Protein AF-A0A451CCH6-F1 (afdb_monomer_lite)

Secondary structure (DSSP, 8-state):
--HHHHHHHHHHHHTTSTTHHHHHHHHTT--HHHHHHHHHH----TTHHHHHHHTT--HHHHHHSS-----STT--HHHHHHHHHHHTS-HHHHHHHHHHHHHHHHHHHTTS----

Sequence (116 aa):
MCEEKLAFRLSAEIDKVPGGVTFVAKRLGKSRNTVYSWMAKGNIPAPLLSELADIGVDILYVMTGVRAVPQERDLTEREAALIGKYRGMSLPDQERFQKVVDAVAGACVEGEELSA

Structure (mmCIF, N/CA/C/O backbone):
data_AF-A0A451CCH6-F1
#
_entry.id   AF-A0A451CCH6-F1
#
loop_
_atom_site.group_PDB
_atom_site.id
_atom_site.type_symbol
_atom_site.label_atom_id
_atom_site.label_alt_id
_atom_site.label_comp_id
_atom_site.label_asym_id
_atom_site.label_entity_id
_atom_site.label_seq_id
_atom_site.pdbx_PDB_ins_code
_atom_site.Cartn_x
_atom_site.Cartn_y
_atom_site.Cartn_z
_atom_site.occupancy
_atom_site.B_iso_or_equiv
_atom_site.auth_seq_id
_atom_site.auth_comp_id
_atom_site.auth_asym_id
_atom_site.auth_atom_id
_atom_site.pdbx_PDB_model_num
ATOM 1 N N . MET A 1 1 ? -12.043 6.611 -18.680 1.00 48.69 1 MET A N 1
ATOM 2 C CA . MET A 1 1 ? -11.342 6.394 -17.393 1.00 48.69 1 MET A CA 1
ATOM 3 C C . MET A 1 1 ? -9.972 7.038 -17.514 1.00 48.69 1 MET A C 1
ATOM 5 O O . MET A 1 1 ? -9.216 6.607 -18.366 1.00 48.69 1 MET A O 1
ATOM 9 N N . CYS A 1 2 ? -9.686 8.117 -16.785 1.00 51.19 2 CYS A N 1
ATOM 10 C CA . CYS A 1 2 ? -8.453 8.888 -16.983 1.00 51.19 2 CYS A CA 1
ATOM 11 C C . CYS A 1 2 ? -7.233 8.116 -16.449 1.00 51.19 2 CYS A C 1
ATOM 13 O O . CYS A 1 2 ? -7.113 7.939 -15.236 1.00 51.19 2 CYS A O 1
ATOM 15 N N . GLU A 1 3 ? -6.340 7.678 -17.340 1.00 58.28 3 GLU A N 1
ATOM 16 C CA . GLU A 1 3 ? -5.070 6.994 -17.022 1.00 58.28 3 GLU A CA 1
ATOM 17 C C . GLU A 1 3 ? -4.194 7.813 -16.056 1.00 58.28 3 GLU A C 1
ATOM 19 O O . GLU A 1 3 ? -3.550 7.258 -15.167 1.00 58.28 3 GLU A O 1
ATOM 24 N N . GLU A 1 4 ? -4.285 9.142 -16.136 1.00 63.25 4 GLU A N 1
ATOM 25 C CA . GLU A 1 4 ? -3.621 10.104 -15.248 1.00 63.25 4 GLU A CA 1
ATOM 26 C C . GLU A 1 4 ? -3.922 9.860 -13.756 1.00 63.25 4 GLU A C 1
ATOM 28 O O . GLU A 1 4 ? -3.042 9.957 -12.902 1.00 63.25 4 GLU A O 1
ATOM 33 N N . LYS A 1 5 ? -5.149 9.437 -13.422 1.00 81.31 5 LYS A N 1
ATOM 34 C CA . LYS A 1 5 ? -5.524 9.133 -12.032 1.00 81.31 5 LYS A CA 1
ATOM 35 C C . LYS A 1 5 ? -4.958 7.800 -11.548 1.00 81.31 5 LYS A C 1
ATOM 37 O O . LYS A 1 5 ? -4.821 7.609 -10.344 1.00 81.31 5 LYS A O 1
ATOM 42 N N . LEU A 1 6 ? -4.695 6.846 -12.442 1.00 88.19 6 LEU A N 1
ATOM 43 C CA . LEU A 1 6 ? -4.122 5.545 -12.077 1.00 88.19 6 LEU A CA 1
ATOM 44 C C . LEU A 1 6 ? -2.632 5.677 -11.762 1.00 88.19 6 LEU A C 1
ATOM 46 O O . LEU A 1 6 ? -2.198 5.213 -10.713 1.00 88.19 6 LEU A O 1
ATOM 50 N N . ALA A 1 7 ? -1.894 6.374 -12.626 1.00 89.31 7 ALA A N 1
ATOM 51 C CA . ALA A 1 7 ? -0.487 6.722 -12.440 1.00 89.31 7 ALA A CA 1
ATOM 52 C C . ALA A 1 7 ? -0.236 7.373 -11.063 1.00 89.31 7 ALA A C 1
ATOM 54 O O . ALA A 1 7 ? 0.576 6.893 -10.270 1.00 89.31 7 ALA A O 1
ATOM 55 N N . PHE A 1 8 ? -1.041 8.387 -10.726 1.00 90.00 8 PHE A N 1
ATOM 56 C CA . PHE A 1 8 ? -0.978 9.073 -9.434 1.00 90.00 8 PHE A CA 1
ATOM 57 C C . PHE A 1 8 ? -1.217 8.138 -8.235 1.00 90.00 8 PHE A C 1
ATOM 59 O O . PHE A 1 8 ? -0.452 8.148 -7.271 1.00 90.00 8 PHE A O 1
ATOM 66 N N . ARG A 1 9 ? -2.259 7.296 -8.294 1.00 90.94 9 ARG A N 1
ATOM 67 C CA . ARG A 1 9 ? -2.577 6.346 -7.212 1.00 90.94 9 ARG A CA 1
ATOM 68 C C . ARG A 1 9 ? -1.498 5.284 -7.049 1.00 90.94 9 ARG A C 1
ATOM 70 O O . ARG A 1 9 ? -1.144 4.965 -5.921 1.00 90.94 9 ARG A O 1
ATOM 77 N N . LEU A 1 10 ? -0.957 4.771 -8.153 1.00 91.50 10 LEU A N 1
ATOM 78 C CA . LEU A 1 10 ? 0.145 3.814 -8.115 1.00 91.50 10 LEU A CA 1
ATOM 79 C C . LEU A 1 10 ? 1.372 4.412 -7.430 1.00 91.50 10 LEU A C 1
ATOM 81 O O . LEU A 1 10 ? 1.967 3.751 -6.586 1.00 91.50 10 LEU A O 1
ATOM 85 N N . SER A 1 11 ? 1.729 5.653 -7.770 1.00 91.38 11 SER A N 1
ATOM 86 C CA . SER A 1 11 ? 2.849 6.339 -7.124 1.00 91.38 11 SER A CA 1
ATOM 87 C C . SER A 1 11 ? 2.638 6.437 -5.617 1.00 91.38 11 SER A C 1
ATOM 89 O O . SER A 1 11 ? 3.495 6.012 -4.851 1.00 91.38 11 SER A O 1
ATOM 91 N N . ALA A 1 12 ? 1.459 6.906 -5.200 1.00 90.62 12 ALA A N 1
ATOM 92 C CA . ALA A 1 12 ? 1.124 7.062 -3.790 1.00 90.62 12 ALA A CA 1
ATOM 93 C C . 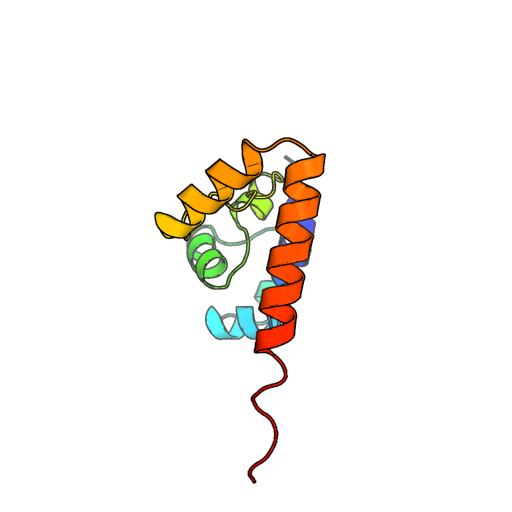ALA A 1 12 ? 1.145 5.739 -3.006 1.00 90.62 12 ALA A C 1
ATOM 95 O O . ALA A 1 12 ? 1.451 5.747 -1.817 1.00 90.62 12 ALA A O 1
ATOM 96 N N . GLU A 1 13 ? 0.806 4.608 -3.632 1.00 91.94 13 GLU A N 1
ATOM 97 C CA . GLU A 1 13 ? 0.901 3.302 -2.971 1.00 91.94 13 GLU A CA 1
ATOM 98 C C . GLU A 1 13 ? 2.333 2.753 -2.959 1.00 91.94 13 GLU A C 1
ATOM 100 O O . GLU A 1 13 ? 2.754 2.202 -1.947 1.00 91.94 13 GLU A O 1
ATOM 105 N N . ILE A 1 14 ? 3.121 2.957 -4.019 1.00 91.38 14 ILE A N 1
ATOM 106 C CA . ILE A 1 14 ? 4.538 2.553 -4.037 1.00 91.38 14 ILE A CA 1
ATOM 107 C C . ILE A 1 14 ? 5.355 3.338 -3.003 1.00 91.38 14 ILE A C 1
ATOM 109 O O . ILE A 1 14 ? 6.240 2.760 -2.375 1.00 91.38 14 ILE A O 1
ATOM 113 N N . ASP A 1 15 ? 5.048 4.616 -2.779 1.00 91.00 15 ASP A N 1
ATOM 114 C CA . ASP A 1 15 ? 5.744 5.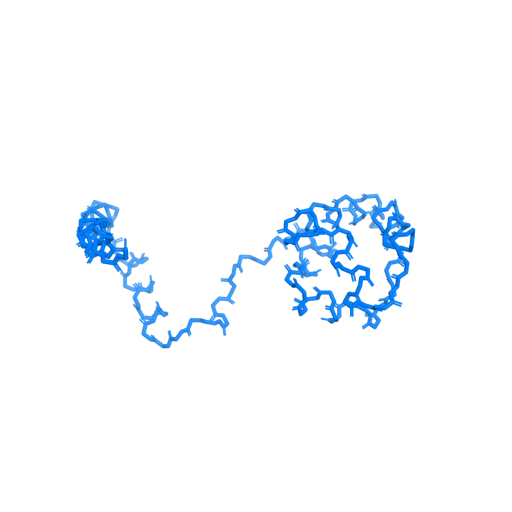447 -1.787 1.00 91.00 15 ASP A CA 1
ATOM 115 C C . ASP A 1 15 ? 5.522 4.973 -0.340 1.00 91.00 15 ASP A C 1
ATOM 117 O O . ASP A 1 15 ? 6.344 5.245 0.535 1.00 91.00 15 ASP A O 1
ATOM 121 N N . LYS A 1 16 ? 4.442 4.227 -0.076 1.00 88.44 16 LYS A N 1
ATOM 122 C CA . LYS A 1 16 ? 4.182 3.621 1.240 1.00 88.44 16 LYS A CA 1
ATOM 123 C C . LYS A 1 16 ? 4.946 2.323 1.466 1.00 88.44 16 LYS A C 1
ATOM 125 O O . LYS A 1 16 ? 5.109 1.910 2.612 1.00 88.44 16 LYS A O 1
ATOM 130 N N . VAL A 1 17 ? 5.378 1.659 0.397 1.00 89.69 17 VAL A N 1
ATOM 131 C CA . VAL A 1 17 ? 6.126 0.408 0.504 1.00 89.69 17 VAL A CA 1
ATOM 132 C C . VAL A 1 17 ? 7.516 0.718 1.073 1.00 89.69 17 VAL A C 1
ATOM 134 O O . VAL A 1 17 ? 8.224 1.565 0.519 1.00 89.69 17 VAL A O 1
ATOM 137 N N . PRO A 1 18 ? 7.972 0.030 2.138 1.00 85.38 18 PRO A N 1
ATOM 138 C CA . PRO A 1 18 ? 9.326 0.201 2.654 1.00 85.38 18 PRO A CA 1
ATOM 139 C C . PRO A 1 18 ? 10.382 -0.045 1.565 1.00 85.38 18 PRO A C 1
ATOM 141 O O . PRO A 1 18 ? 10.443 -1.108 0.952 1.00 85.38 18 PRO A O 1
ATOM 144 N N . GLY A 1 19 ? 11.220 0.960 1.298 1.00 87.38 19 GLY A N 1
ATOM 145 C CA . GLY A 1 19 ? 12.222 0.920 0.223 1.00 87.38 19 GLY A CA 1
ATOM 146 C C . GLY A 1 19 ? 11.700 1.290 -1.177 1.00 87.38 19 GLY A C 1
ATOM 147 O O . GLY A 1 19 ? 12.493 1.326 -2.128 1.00 87.38 19 GLY A O 1
ATOM 148 N N . GLY A 1 20 ? 10.406 1.601 -1.300 1.00 91.56 20 GLY A N 1
ATOM 149 C CA . GLY A 1 20 ? 9.759 2.216 -2.459 1.00 91.56 20 GLY A CA 1
ATOM 150 C C . GLY A 1 20 ? 10.109 1.566 -3.798 1.00 91.56 20 GLY A C 1
ATOM 151 O O . GLY A 1 20 ? 10.224 0.346 -3.928 1.00 91.56 20 GLY A O 1
ATOM 152 N N . VAL A 1 21 ? 10.347 2.399 -4.813 1.00 93.25 21 VAL A N 1
ATOM 153 C CA . VAL A 1 21 ? 10.664 1.970 -6.188 1.00 93.25 21 VAL A CA 1
ATOM 154 C C . VAL A 1 21 ? 11.846 0.999 -6.261 1.00 93.25 21 VAL A C 1
ATOM 156 O O . VAL A 1 21 ? 11.837 0.070 -7.069 1.00 93.25 21 VAL A O 1
ATOM 159 N N . THR A 1 22 ? 12.870 1.188 -5.428 1.00 94.50 22 THR A N 1
ATOM 160 C CA . THR A 1 22 ? 14.063 0.328 -5.434 1.00 94.50 22 THR A CA 1
ATOM 161 C C . THR A 1 22 ? 13.735 -1.078 -4.940 1.00 94.50 22 THR A C 1
ATOM 163 O O . THR A 1 22 ? 14.187 -2.057 -5.538 1.00 94.50 22 THR A O 1
ATOM 166 N N . PHE A 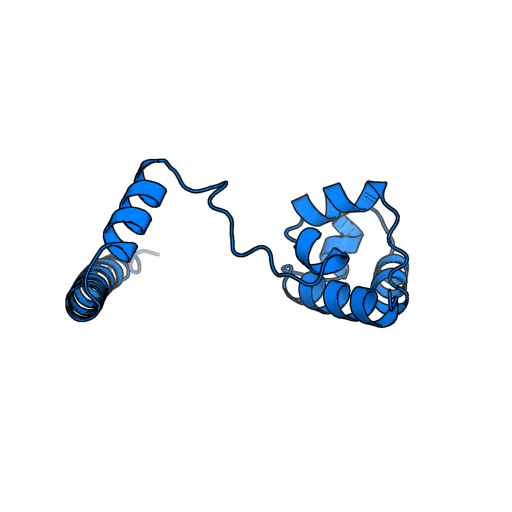1 23 ? 12.925 -1.184 -3.887 1.00 94.00 23 PHE A N 1
ATOM 167 C CA . PHE A 1 23 ? 12.471 -2.466 -3.361 1.00 94.00 23 PHE A CA 1
ATOM 168 C C . PHE A 1 23 ? 11.560 -3.190 -4.356 1.00 94.00 23 PHE A C 1
ATOM 170 O O . PHE A 1 23 ? 11.826 -4.343 -4.700 1.00 94.00 23 PHE A O 1
ATOM 177 N N . VAL A 1 24 ? 10.562 -2.484 -4.898 1.00 92.69 24 VAL A N 1
ATOM 178 C CA . VAL A 1 24 ? 9.625 -3.018 -5.901 1.00 92.69 24 VAL A CA 1
ATOM 179 C C . VAL A 1 24 ? 10.374 -3.538 -7.131 1.00 92.69 24 VAL A C 1
ATOM 181 O O . VAL A 1 24 ? 10.164 -4.671 -7.561 1.00 92.69 24 VAL A O 1
ATOM 184 N N . ALA A 1 25 ? 11.311 -2.751 -7.668 1.00 94.62 25 ALA A N 1
ATOM 185 C CA . ALA A 1 25 ? 12.123 -3.141 -8.817 1.00 94.62 25 ALA A CA 1
ATOM 186 C C . ALA A 1 25 ? 12.924 -4.426 -8.548 1.00 94.62 25 ALA A C 1
ATOM 188 O O . ALA A 1 25 ? 12.916 -5.348 -9.366 1.00 94.62 25 ALA A O 1
ATOM 189 N N . LYS A 1 26 ? 13.571 -4.516 -7.378 1.00 94.31 26 LYS A N 1
ATOM 190 C CA . LYS A 1 26 ? 14.352 -5.693 -6.979 1.00 94.31 26 LYS A CA 1
ATOM 191 C C . LYS A 1 26 ? 13.469 -6.930 -6.813 1.00 94.31 26 LYS A C 1
ATOM 193 O O . LYS A 1 26 ? 13.855 -8.004 -7.267 1.00 94.31 26 LYS A O 1
ATOM 198 N N . ARG A 1 27 ? 12.300 -6.785 -6.185 1.00 93.94 27 ARG A N 1
ATOM 199 C CA . ARG A 1 27 ? 11.384 -7.901 -5.912 1.00 93.94 27 ARG A CA 1
ATOM 200 C C . ARG A 1 27 ? 10.764 -8.474 -7.186 1.00 93.94 27 ARG A C 1
ATOM 202 O O . ARG A 1 27 ? 10.657 -9.688 -7.288 1.00 93.94 27 ARG A O 1
ATOM 209 N N . LEU A 1 28 ? 10.451 -7.619 -8.160 1.00 91.62 28 LEU A N 1
ATOM 210 C CA . LEU A 1 28 ? 9.878 -8.005 -9.457 1.00 91.62 28 LEU A CA 1
ATOM 211 C C . LEU A 1 28 ? 10.931 -8.349 -10.528 1.00 91.62 28 LEU A C 1
ATOM 213 O O . LEU A 1 28 ? 10.589 -8.617 -11.683 1.00 91.62 28 LEU A O 1
ATOM 217 N N . GLY A 1 29 ? 12.225 -8.255 -10.201 1.00 93.38 29 GLY A N 1
ATOM 218 C CA . GLY A 1 29 ? 13.309 -8.438 -11.170 1.00 93.38 29 GLY A CA 1
ATOM 219 C C . GLY A 1 29 ? 13.246 -7.453 -12.347 1.00 93.38 29 GLY A C 1
ATOM 220 O O . GLY A 1 29 ? 13.589 -7.808 -13.476 1.00 93.38 29 GLY A O 1
ATOM 221 N N . LYS A 1 30 ? 12.759 -6.226 -12.116 1.00 94.50 30 LYS A N 1
ATOM 222 C CA . LYS A 1 30 ? 12.642 -5.163 -13.129 1.00 94.50 30 LYS A CA 1
ATOM 223 C C . LYS A 1 30 ? 13.619 -4.026 -12.857 1.00 94.50 30 LYS A C 1
ATOM 225 O O . LYS A 1 30 ? 14.149 -3.869 -11.762 1.00 94.50 30 LYS A O 1
ATOM 230 N N . SER A 1 31 ? 13.850 -3.193 -13.869 1.00 95.69 31 SER A N 1
ATOM 231 C CA . SER A 1 31 ? 14.632 -1.970 -13.684 1.00 95.69 31 SER A CA 1
ATOM 232 C C . SER A 1 31 ? 13.807 -0.903 -12.954 1.00 95.69 31 SER A C 1
ATOM 234 O O . SER A 1 31 ? 12.594 -0.811 -13.150 1.00 95.69 31 SER A O 1
ATOM 236 N N . ARG A 1 32 ? 14.462 -0.034 -12.172 1.00 94.62 32 ARG A N 1
ATOM 237 C CA . ARG A 1 32 ? 13.801 1.131 -11.547 1.00 94.62 32 ARG A CA 1
ATOM 238 C C . ARG A 1 32 ? 13.121 2.027 -12.586 1.00 94.62 32 ARG A C 1
ATOM 240 O O . ARG A 1 32 ? 12.011 2.488 -12.361 1.00 94.62 32 ARG A O 1
ATOM 247 N N . ASN A 1 33 ? 13.737 2.192 -13.759 1.00 94.94 33 ASN A N 1
ATOM 248 C CA . ASN A 1 33 ? 13.174 2.966 -14.870 1.00 94.94 33 ASN A CA 1
ATOM 249 C C . ASN A 1 33 ? 11.849 2.385 -15.375 1.00 94.94 33 ASN A C 1
ATOM 251 O O . ASN A 1 33 ? 10.948 3.132 -15.747 1.00 94.94 33 ASN A O 1
ATOM 255 N N . THR A 1 34 ? 11.712 1.058 -15.368 1.00 94.50 34 THR A N 1
ATOM 256 C CA . THR A 1 34 ? 10.458 0.387 -15.723 1.00 94.50 34 THR A CA 1
ATOM 257 C C . THR A 1 34 ? 9.355 0.746 -14.728 1.00 94.50 34 THR A C 1
ATOM 259 O O . THR A 1 34 ? 8.262 1.108 -15.148 1.00 94.50 34 THR A O 1
ATOM 262 N N . VAL A 1 35 ? 9.661 0.736 -13.428 1.00 92.75 35 VAL A N 1
ATOM 263 C CA . VAL A 1 35 ? 8.705 1.106 -12.372 1.00 92.75 35 VAL A CA 1
ATOM 264 C C . VAL A 1 35 ? 8.329 2.591 -12.450 1.00 92.75 35 VAL A C 1
ATOM 266 O O . VAL A 1 35 ? 7.148 2.921 -12.402 1.00 92.75 35 VAL A O 1
ATOM 269 N N . TYR A 1 36 ? 9.294 3.488 -12.678 1.00 94.31 36 TYR A N 1
ATOM 270 C CA . TYR A 1 36 ? 9.004 4.911 -12.904 1.00 94.31 36 TYR A CA 1
ATOM 271 C C . TYR A 1 36 ? 8.125 5.144 -14.141 1.00 94.31 36 TYR A C 1
ATOM 273 O O . TYR A 1 36 ? 7.235 5.990 -14.114 1.00 94.31 36 TYR A O 1
ATOM 281 N N . SER A 1 37 ? 8.325 4.371 -15.213 1.00 93.38 37 SER A N 1
ATOM 282 C CA . SER A 1 37 ? 7.463 4.417 -16.402 1.00 93.38 37 SER A CA 1
ATOM 283 C C . SER A 1 37 ? 6.019 4.039 -16.061 1.00 93.38 37 SER A C 1
ATOM 285 O O . SER A 1 37 ? 5.091 4.731 -16.481 1.00 93.38 37 SER A O 1
ATOM 287 N N . TRP A 1 38 ? 5.826 3.008 -15.232 1.00 93.25 38 TRP A N 1
ATOM 288 C CA . TRP A 1 38 ? 4.503 2.623 -14.738 1.00 93.25 38 TRP A CA 1
ATOM 289 C C . TRP A 1 38 ? 3.860 3.708 -13.878 1.00 93.25 38 TRP A C 1
ATOM 291 O O . TRP A 1 38 ? 2.683 4.004 -14.059 1.00 93.25 38 TRP A O 1
ATOM 301 N N . MET A 1 39 ? 4.620 4.335 -12.979 1.00 91.56 39 MET A N 1
ATOM 302 C CA . MET A 1 39 ? 4.126 5.426 -12.128 1.00 91.56 39 MET A CA 1
ATOM 303 C C . MET A 1 39 ? 3.769 6.680 -12.924 1.00 91.56 39 MET A C 1
ATOM 305 O O . MET A 1 39 ? 2.882 7.414 -12.516 1.00 91.56 39 MET A O 1
ATOM 309 N N . ALA A 1 40 ? 4.427 6.921 -14.059 1.00 89.00 40 ALA A N 1
ATOM 310 C CA . ALA A 1 40 ? 4.143 8.070 -14.912 1.00 89.00 40 ALA A CA 1
ATOM 311 C C . ALA A 1 40 ? 2.978 7.824 -15.883 1.00 89.00 40 ALA A C 1
ATOM 313 O O . ALA A 1 40 ? 2.223 8.744 -16.184 1.00 89.00 40 ALA A O 1
ATOM 314 N N . LYS A 1 41 ? 2.847 6.598 -16.407 1.00 88.94 41 LYS A N 1
ATOM 315 C CA . LYS A 1 41 ? 1.930 6.281 -17.519 1.00 88.94 41 LYS A CA 1
ATOM 316 C C . LYS A 1 41 ? 0.778 5.358 -17.140 1.00 88.94 41 LYS A C 1
ATOM 318 O O . LYS A 1 41 ? -0.124 5.162 -17.942 1.00 88.94 41 LYS A O 1
ATOM 323 N N . GLY A 1 42 ? 0.823 4.737 -15.965 1.00 86.00 42 GLY A N 1
ATOM 324 C CA . GLY A 1 42 ? -0.163 3.745 -15.540 1.00 86.00 42 GLY A CA 1
ATOM 325 C C . GLY A 1 42 ? -0.151 2.449 -16.361 1.00 86.00 42 GLY A C 1
ATOM 326 O O . GLY A 1 42 ? -1.102 1.678 -16.305 1.00 86.00 42 GLY A O 1
ATOM 327 N N . ASN A 1 43 ? 0.910 2.181 -17.125 1.00 88.75 43 ASN A N 1
ATOM 328 C CA . ASN A 1 43 ? 0.994 1.066 -18.075 1.00 88.75 43 ASN A CA 1
ATOM 329 C C . ASN A 1 43 ? 1.544 -0.230 -17.448 1.00 88.75 43 ASN A C 1
ATOM 331 O O . ASN A 1 43 ? 2.401 -0.901 -18.030 1.00 88.75 43 ASN A O 1
ATOM 335 N N . ILE A 1 44 ? 1.072 -0.570 -16.247 1.00 88.88 44 ILE A N 1
ATOM 336 C CA . ILE A 1 44 ? 1.497 -1.782 -15.539 1.00 88.88 44 ILE A CA 1
ATOM 337 C C . ILE A 1 44 ? 0.967 -3.019 -16.285 1.00 88.88 44 ILE A C 1
ATOM 339 O O . ILE A 1 44 ? -0.236 -3.106 -16.543 1.00 88.88 44 ILE A O 1
ATOM 343 N N . PRO A 1 45 ? 1.815 -4.011 -16.601 1.00 90.06 45 PRO A N 1
ATOM 344 C CA . PRO A 1 45 ? 1.355 -5.290 -17.127 1.00 90.06 45 PRO A CA 1
ATOM 345 C C . PRO A 1 45 ? 0.428 -6.009 -16.138 1.00 90.06 45 PRO A C 1
ATOM 347 O O . PRO A 1 45 ? 0.801 -6.216 -14.985 1.00 90.06 45 PRO A O 1
ATOM 350 N N . ALA A 1 46 ? -0.740 -6.461 -16.603 1.00 87.44 46 ALA A N 1
ATOM 351 C CA . ALA A 1 46 ? -1.730 -7.146 -15.765 1.00 87.44 46 ALA A CA 1
ATOM 352 C C . ALA A 1 46 ? -1.182 -8.333 -14.935 1.00 87.44 46 ALA A C 1
ATOM 354 O O . ALA A 1 46 ? -1.553 -8.434 -13.767 1.00 87.44 46 ALA A O 1
ATOM 355 N N . PRO A 1 47 ? -0.270 -9.188 -15.448 1.00 89.56 47 PRO A N 1
ATOM 356 C CA . PRO A 1 47 ? 0.294 -10.288 -14.658 1.00 89.56 47 PRO A CA 1
ATOM 357 C C . PRO A 1 47 ? 1.104 -9.835 -13.438 1.00 89.56 47 PRO A C 1
ATOM 359 O O . PRO A 1 47 ? 1.207 -10.573 -12.469 1.00 89.56 47 PRO A O 1
ATOM 362 N N . LEU A 1 48 ? 1.657 -8.619 -13.464 1.00 90.31 48 LEU A N 1
ATOM 363 C CA . LEU A 1 48 ? 2.466 -8.086 -12.364 1.00 90.31 48 LEU A CA 1
ATOM 364 C C . LEU A 1 48 ? 1.611 -7.468 -11.253 1.00 90.31 48 LEU A C 1
ATOM 366 O O . LEU A 1 48 ? 2.141 -7.080 -10.216 1.00 90.31 48 LEU A O 1
ATOM 370 N N . LEU A 1 49 ? 0.296 -7.354 -11.457 1.00 89.50 49 LEU A N 1
ATOM 371 C CA . LEU A 1 49 ? -0.605 -6.785 -10.461 1.00 89.50 49 LEU A CA 1
ATOM 372 C C . LEU A 1 49 ? -0.686 -7.670 -9.213 1.00 89.50 49 LEU A C 1
ATOM 374 O O . LEU A 1 49 ? -0.632 -7.141 -8.110 1.00 89.50 49 LEU A O 1
ATOM 378 N N . SER A 1 50 ? -0.752 -8.996 -9.360 1.00 87.56 50 SER A N 1
ATOM 379 C CA . SER A 1 50 ? -0.742 -9.904 -8.203 1.00 87.56 50 SER A CA 1
ATOM 380 C C . SER A 1 50 ? 0.567 -9.807 -7.424 1.00 87.56 50 SER A C 1
ATOM 382 O O . SER A 1 50 ? 0.548 -9.679 -6.208 1.00 87.56 50 SER A O 1
ATOM 384 N N . GLU A 1 51 ? 1.699 -9.758 -8.127 1.00 91.19 51 GLU A N 1
ATOM 385 C CA . GLU A 1 51 ? 3.008 -9.633 -7.482 1.00 91.19 51 GLU A CA 1
ATOM 386 C C . GLU A 1 51 ? 3.160 -8.293 -6.745 1.00 91.19 51 GLU A C 1
ATOM 388 O O . GLU A 1 51 ? 3.762 -8.234 -5.679 1.00 91.19 51 GLU A O 1
ATOM 393 N N . LEU A 1 52 ? 2.600 -7.203 -7.281 1.00 89.94 52 LEU A N 1
ATOM 394 C CA . LEU A 1 52 ? 2.566 -5.915 -6.585 1.00 89.94 52 LEU A CA 1
ATOM 395 C C . LEU A 1 52 ? 1.664 -5.952 -5.341 1.00 89.94 52 LEU A C 1
ATOM 397 O O . LEU A 1 52 ? 2.009 -5.331 -4.335 1.00 89.94 52 LEU A O 1
ATOM 401 N N . ALA A 1 53 ? 0.549 -6.688 -5.383 1.00 89.44 53 ALA A N 1
ATOM 402 C CA . ALA A 1 53 ? -0.303 -6.889 -4.212 1.00 89.44 53 ALA A CA 1
ATOM 403 C C . ALA A 1 53 ? 0.448 -7.621 -3.088 1.00 89.44 53 ALA A C 1
ATOM 405 O O . ALA A 1 53 ? 0.400 -7.178 -1.942 1.00 89.44 53 ALA A O 1
ATOM 406 N N . ASP A 1 54 ? 1.235 -8.649 -3.422 1.00 87.06 54 ASP A N 1
ATOM 407 C CA . ASP A 1 54 ? 2.073 -9.386 -2.459 1.00 87.06 54 ASP A CA 1
ATOM 408 C C . ASP A 1 54 ? 3.168 -8.511 -1.818 1.00 87.06 54 ASP A C 1
ATOM 410 O O . ASP A 1 54 ? 3.682 -8.814 -0.742 1.00 87.06 54 ASP A O 1
ATOM 414 N N . ILE A 1 55 ? 3.546 -7.416 -2.483 1.00 89.31 55 ILE A N 1
ATOM 415 C CA . ILE A 1 55 ? 4.530 -6.430 -2.007 1.00 89.31 55 ILE A CA 1
ATOM 416 C C . ILE A 1 55 ? 3.886 -5.395 -1.061 1.00 89.31 55 ILE A C 1
ATOM 418 O O . ILE A 1 55 ? 4.596 -4.611 -0.430 1.00 89.31 55 ILE A O 1
ATOM 422 N N . GLY A 1 56 ? 2.557 -5.409 -0.924 1.00 83.56 56 GLY A N 1
ATOM 423 C CA . GLY A 1 56 ? 1.800 -4.494 -0.069 1.00 83.56 56 GLY A CA 1
ATOM 424 C C . GLY A 1 56 ? 1.217 -3.284 -0.802 1.00 83.56 56 GLY A C 1
ATOM 425 O O . GLY A 1 56 ? 0.795 -2.327 -0.157 1.00 83.56 56 GLY A O 1
ATOM 426 N N . VAL A 1 57 ? 1.187 -3.298 -2.139 1.00 89.00 57 VAL A N 1
ATOM 427 C CA . VAL A 1 57 ? 0.512 -2.260 -2.933 1.00 89.00 57 VAL A CA 1
ATOM 428 C C . VAL A 1 57 ? -0.988 -2.564 -2.987 1.00 89.00 57 VAL A C 1
ATOM 430 O O . VAL A 1 57 ? -1.387 -3.636 -3.438 1.00 89.00 57 VAL A O 1
ATOM 433 N N . ASP A 1 58 ? -1.845 -1.613 -2.604 1.00 89.00 58 ASP A N 1
ATOM 434 C CA . ASP A 1 58 ? -3.302 -1.763 -2.749 1.00 89.00 58 ASP A CA 1
ATOM 435 C C . ASP A 1 58 ? -3.723 -1.619 -4.224 1.00 89.00 58 ASP A C 1
ATOM 437 O O . ASP A 1 58 ? -4.072 -0.541 -4.715 1.00 89.00 58 ASP A O 1
ATOM 441 N N . ILE A 1 59 ? -3.692 -2.733 -4.956 1.00 89.00 59 ILE A N 1
ATOM 442 C CA . ILE A 1 59 ? -4.062 -2.781 -6.376 1.00 89.00 59 ILE A CA 1
ATOM 443 C C . ILE A 1 59 ? -5.533 -2.441 -6.598 1.00 89.00 59 ILE A C 1
ATOM 445 O O . ILE A 1 59 ? -5.871 -1.816 -7.610 1.00 89.00 59 ILE A O 1
ATOM 449 N N . LEU A 1 60 ? -6.412 -2.788 -5.655 1.00 85.25 60 LEU A N 1
ATOM 450 C CA . LEU A 1 60 ? -7.829 -2.457 -5.759 1.00 85.25 60 LEU A CA 1
ATOM 451 C C . LEU A 1 60 ? -8.005 -0.936 -5.754 1.00 85.25 60 LEU A C 1
ATOM 453 O O . LEU A 1 60 ? -8.712 -0.399 -6.611 1.00 85.25 60 LEU A O 1
ATOM 457 N N . TYR A 1 61 ? -7.300 -0.231 -4.870 1.00 87.00 61 TYR A N 1
ATOM 458 C CA . TYR A 1 61 ? -7.266 1.227 -4.861 1.00 87.00 61 TYR A CA 1
ATOM 459 C C . TYR A 1 61 ? -6.662 1.804 -6.141 1.00 87.00 61 TYR A C 1
ATOM 461 O O . TYR A 1 61 ? -7.254 2.706 -6.749 1.00 87.00 61 TYR A O 1
ATOM 469 N N . VAL A 1 62 ? -5.523 1.273 -6.592 1.00 87.94 62 VAL A N 1
ATOM 470 C CA . VAL A 1 62 ? -4.851 1.739 -7.816 1.00 87.94 62 VAL A CA 1
ATOM 471 C C . VAL A 1 62 ? -5.768 1.628 -9.035 1.00 87.94 62 VAL A C 1
ATOM 473 O O . VAL A 1 62 ? -5.817 2.551 -9.849 1.00 87.94 62 VAL A O 1
ATOM 476 N N . MET A 1 63 ? -6.552 0.554 -9.148 1.00 86.19 63 MET A N 1
ATOM 477 C CA . MET A 1 63 ? -7.472 0.362 -10.271 1.00 86.19 63 MET A CA 1
ATOM 478 C C . MET A 1 63 ? -8.780 1.141 -10.083 1.00 86.19 63 MET A C 1
ATOM 480 O O . MET A 1 63 ? -9.143 1.967 -10.924 1.00 86.19 63 MET A O 1
ATOM 484 N N . THR A 1 64 ? -9.462 0.965 -8.951 1.00 83.81 64 THR A N 1
ATOM 485 C CA . THR A 1 64 ? -10.851 1.425 -8.744 1.00 83.81 64 THR A CA 1
ATOM 486 C C . THR A 1 64 ? -10.965 2.811 -8.111 1.00 83.81 64 THR A C 1
ATOM 488 O O . THR A 1 64 ? -11.909 3.545 -8.386 1.00 83.81 64 THR A O 1
ATOM 491 N N . GLY A 1 65 ? -9.982 3.204 -7.299 1.00 80.44 65 GLY A N 1
ATOM 492 C CA . GLY A 1 65 ? -9.899 4.528 -6.665 1.00 80.44 65 GLY A CA 1
ATOM 493 C C . GLY A 1 65 ? -10.626 4.577 -5.336 1.00 80.44 65 GLY A C 1
ATOM 494 O O . GLY A 1 65 ? -10.515 5.552 -4.598 1.00 80.44 65 GLY A O 1
ATOM 495 N N . VAL A 1 66 ? -11.312 3.488 -5.017 1.00 76.69 66 VAL A N 1
ATOM 496 C CA . VAL A 1 66 ? -11.861 3.198 -3.710 1.00 76.69 66 VAL A CA 1
ATOM 497 C C . VAL A 1 66 ? -10.762 2.482 -2.946 1.00 76.69 66 VAL A C 1
ATOM 499 O O . VAL A 1 66 ? -10.283 1.441 -3.393 1.00 76.69 66 VAL A O 1
ATOM 502 N N . ARG A 1 67 ? -10.302 3.069 -1.833 1.00 72.81 67 ARG A N 1
ATOM 503 C CA . ARG A 1 67 ? -9.369 2.360 -0.954 1.00 72.81 67 ARG A CA 1
ATOM 504 C C . ARG A 1 67 ? -10.054 1.074 -0.535 1.00 72.81 67 ARG A C 1
ATOM 506 O O . ARG A 1 67 ? -11.220 1.135 -0.130 1.00 72.81 67 ARG A O 1
ATOM 513 N N . ALA A 1 68 ? -9.355 -0.054 -0.613 1.00 59.66 68 ALA A N 1
ATOM 514 C CA . ALA A 1 68 ? -9.793 -1.183 0.172 1.00 59.66 68 ALA A CA 1
ATOM 515 C C . ALA A 1 68 ? -9.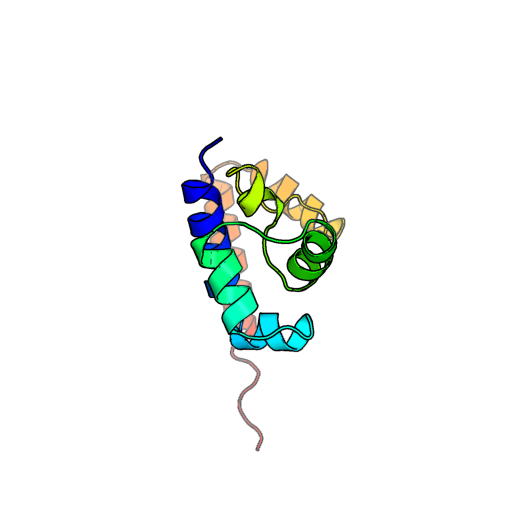676 -0.715 1.628 1.00 59.66 68 ALA A C 1
ATOM 517 O O . ALA A 1 68 ? -8.594 -0.671 2.207 1.00 59.66 68 ALA A O 1
ATOM 518 N N . VAL A 1 69 ? -10.793 -0.269 2.214 1.00 55.28 69 VAL A N 1
ATOM 519 C CA . VAL A 1 69 ? -10.950 -0.324 3.668 1.00 55.28 69 VAL A CA 1
ATOM 520 C C . VAL A 1 69 ? -10.519 -1.743 4.003 1.00 55.28 69 VAL A C 1
ATOM 522 O O . VAL A 1 69 ? -11.050 -2.623 3.321 1.00 55.28 69 VAL A O 1
ATOM 525 N N . PRO A 1 70 ? -9.542 -1.973 4.901 1.00 51.88 70 PRO A N 1
ATOM 526 C CA . PRO A 1 70 ? -9.034 -3.310 5.159 1.00 51.88 70 PRO A CA 1
ATOM 527 C C . PRO A 1 70 ? -10.232 -4.205 5.450 1.00 51.88 70 PRO A C 1
ATOM 529 O O . PRO A 1 70 ? -10.814 -4.160 6.532 1.00 51.88 70 PRO A O 1
ATOM 532 N N . GLN A 1 71 ? -10.689 -4.945 4.443 1.00 48.78 71 GLN A N 1
ATOM 533 C CA . GLN A 1 71 ? -11.659 -5.987 4.652 1.00 48.78 71 GLN A CA 1
ATOM 534 C C . GLN A 1 71 ? -10.811 -7.032 5.324 1.00 48.78 71 GLN A C 1
ATOM 536 O O . GLN A 1 71 ? -10.016 -7.645 4.624 1.00 48.78 71 GLN A O 1
ATOM 541 N N . GLU A 1 72 ? -10.833 -7.042 6.658 1.00 51.34 72 GLU A N 1
ATOM 542 C CA . GLU A 1 72 ? -11.170 -8.169 7.541 1.00 51.34 72 GLU A CA 1
ATOM 543 C C . GLU A 1 72 ? -10.620 -9.565 7.163 1.00 51.34 72 GLU A C 1
ATOM 545 O O . GLU A 1 72 ? -11.023 -10.560 7.751 1.00 51.34 72 GLU A O 1
ATOM 550 N N . ARG A 1 73 ? -9.706 -9.666 6.196 1.00 48.34 73 ARG A N 1
ATOM 551 C CA . ARG A 1 73 ? -9.204 -10.901 5.587 1.00 48.34 73 ARG A CA 1
ATOM 552 C C . ARG A 1 73 ? -8.055 -11.506 6.382 1.00 48.34 73 ARG A C 1
ATOM 554 O O . ARG A 1 73 ? -7.821 -12.694 6.233 1.00 48.34 73 ARG A O 1
ATOM 561 N N . ASP A 1 74 ? -7.448 -10.722 7.271 1.00 53.56 74 ASP A N 1
ATOM 562 C CA . ASP A 1 74 ? -6.416 -11.169 8.212 1.00 53.56 74 ASP A CA 1
ATOM 563 C C . ASP A 1 74 ? -6.836 -11.000 9.679 1.00 53.56 74 ASP A C 1
ATOM 565 O O . ASP A 1 74 ? -5.999 -11.060 10.573 1.00 53.56 74 ASP A O 1
ATOM 569 N N . LEU A 1 75 ? -8.125 -10.777 9.957 1.00 62.03 75 LEU A N 1
ATOM 570 C CA . LEU A 1 75 ? -8.592 -10.811 11.338 1.00 62.03 75 LEU A CA 1
ATOM 571 C C . LEU A 1 75 ? -8.791 -12.264 11.742 1.00 62.03 75 LEU A C 1
ATOM 573 O O . LEU A 1 75 ? -9.608 -12.983 11.161 1.00 62.03 75 LEU A O 1
ATOM 577 N N . THR A 1 76 ? -8.092 -12.682 12.788 1.00 72.19 76 THR A N 1
ATOM 578 C CA . THR A 1 76 ? -8.472 -13.894 13.510 1.00 72.19 76 THR A CA 1
ATOM 579 C C . THR A 1 76 ? -9.924 -13.760 13.981 1.00 72.19 76 THR A C 1
ATOM 581 O O . THR A 1 76 ? -10.414 -12.656 14.237 1.00 72.19 76 THR A O 1
ATOM 584 N N . GLU A 1 77 ? -10.631 -14.880 14.158 1.00 72.69 77 GLU A N 1
ATOM 585 C CA . GLU A 1 77 ? -12.018 -14.868 14.661 1.00 72.69 77 GLU A CA 1
ATOM 586 C C . GLU A 1 77 ? -12.156 -14.048 15.955 1.00 72.69 77 GLU A C 1
ATOM 588 O O . GLU A 1 77 ? -13.160 -13.370 16.190 1.00 72.69 77 GLU A O 1
ATOM 593 N N . ARG A 1 78 ? -11.099 -14.054 16.775 1.00 73.38 78 ARG A N 1
ATOM 594 C CA . ARG A 1 78 ? -11.003 -13.278 18.009 1.00 73.38 78 ARG A CA 1
ATOM 595 C C . ARG A 1 78 ? -10.960 -11.770 17.756 1.00 73.38 78 ARG A C 1
ATOM 597 O O . ARG A 1 78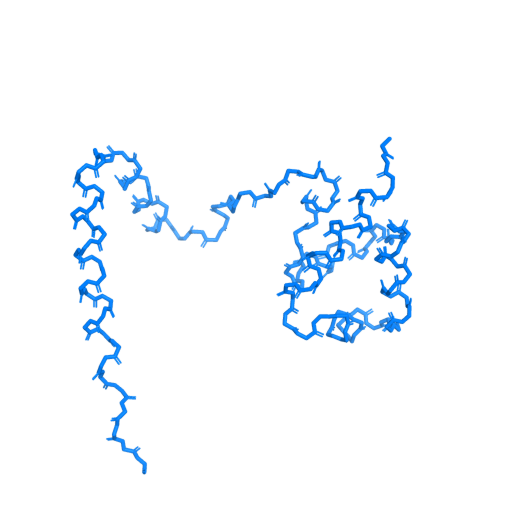 ? -11.635 -11.027 18.467 1.00 73.38 78 ARG A O 1
ATOM 604 N N . GLU A 1 79 ? -10.188 -11.313 16.777 1.00 75.81 79 GLU A N 1
ATOM 605 C CA . GLU A 1 79 ? -10.072 -9.891 16.434 1.00 75.81 79 GLU A CA 1
ATOM 606 C C . GLU A 1 79 ? -11.341 -9.380 15.749 1.00 75.81 79 GLU A C 1
ATOM 608 O O . GLU A 1 79 ? -11.840 -8.310 16.102 1.00 75.81 79 GLU A O 1
ATOM 613 N N . ALA A 1 80 ? -11.939 -10.176 14.860 1.00 79.12 80 ALA A N 1
ATOM 614 C CA . ALA A 1 80 ? -13.224 -9.853 14.245 1.00 79.12 80 ALA A CA 1
ATOM 615 C C . ALA A 1 80 ? -14.336 -9.714 15.301 1.00 79.12 80 ALA A C 1
ATOM 617 O O . ALA A 1 80 ? -15.097 -8.742 15.293 1.00 79.12 80 ALA A O 1
ATOM 618 N N . ALA A 1 81 ? -14.389 -10.633 16.272 1.00 81.88 81 ALA A N 1
ATOM 619 C CA . ALA A 1 81 ? -15.335 -10.559 17.383 1.00 81.88 81 ALA A CA 1
ATOM 620 C C . ALA A 1 81 ? -15.094 -9.337 18.285 1.00 81.88 81 ALA A C 1
ATOM 622 O O . ALA A 1 81 ? -16.052 -8.743 18.787 1.00 81.88 81 ALA A O 1
ATOM 623 N N . LEU A 1 82 ? -13.834 -8.944 18.496 1.00 83.56 82 LEU A N 1
ATOM 624 C CA . LEU A 1 82 ? -13.486 -7.761 19.283 1.00 83.56 82 LEU A CA 1
ATOM 625 C C . LEU A 1 82 ? -13.944 -6.473 18.587 1.00 83.56 82 LEU A C 1
ATOM 627 O O . LEU A 1 82 ? -14.592 -5.635 19.213 1.00 83.56 82 LEU A O 1
ATOM 631 N N . ILE A 1 83 ? -13.682 -6.353 17.284 1.00 84.69 83 ILE A N 1
ATOM 632 C CA . ILE A 1 83 ? -14.100 -5.205 16.470 1.00 84.69 8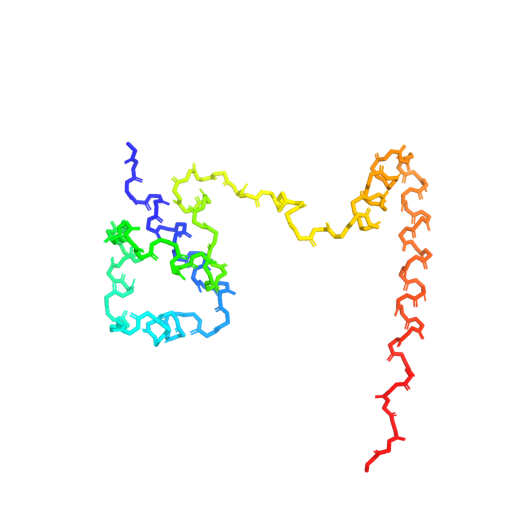3 ILE A CA 1
ATOM 633 C C . ILE A 1 83 ? -15.625 -5.125 16.384 1.00 84.69 83 ILE A C 1
ATOM 635 O O . ILE A 1 83 ? -16.187 -4.039 16.520 1.00 84.69 83 ILE A O 1
ATOM 639 N N . GLY A 1 84 ? -16.311 -6.259 16.214 1.00 81.69 84 GLY A N 1
ATOM 640 C CA . GLY A 1 84 ? -17.774 -6.312 16.220 1.00 81.69 84 GLY A CA 1
ATOM 641 C C . GLY A 1 84 ? -18.369 -5.804 17.537 1.00 81.69 84 GLY A C 1
ATOM 642 O O . GLY A 1 84 ? -19.284 -4.981 17.527 1.00 81.69 84 GLY A O 1
ATOM 643 N N . LYS A 1 85 ? -17.801 -6.224 18.676 1.00 84.88 85 LYS A N 1
ATOM 644 C CA . LYS A 1 85 ? -18.215 -5.743 20.003 1.00 84.88 85 LYS A CA 1
ATOM 645 C C . LYS A 1 85 ? -17.946 -4.253 20.178 1.00 84.88 85 LYS A C 1
ATOM 647 O O . LYS A 1 85 ? -18.825 -3.546 20.653 1.00 84.88 85 LYS A O 1
ATOM 652 N N . TYR A 1 86 ? -16.780 -3.774 19.755 1.00 84.12 86 TYR A N 1
ATOM 653 C CA . TYR A 1 86 ? -16.418 -2.360 19.837 1.00 84.12 86 TYR A CA 1
ATOM 654 C C . TYR A 1 86 ? -17.351 -1.474 18.996 1.00 84.12 86 TYR A C 1
ATOM 656 O O . TYR A 1 86 ? -17.901 -0.495 19.497 1.00 84.12 86 TYR A O 1
ATOM 664 N N . ARG A 1 87 ? -17.620 -1.862 17.742 1.00 83.56 87 ARG A N 1
ATOM 665 C CA . ARG A 1 87 ? -18.541 -1.142 16.842 1.00 83.56 87 ARG A CA 1
ATOM 666 C C . ARG A 1 87 ? -19.989 -1.130 17.349 1.00 83.56 87 ARG A C 1
ATOM 668 O O . ARG A 1 87 ? -20.725 -0.208 17.020 1.00 83.56 87 ARG A O 1
ATOM 675 N N . GLY A 1 88 ? -20.392 -2.131 18.135 1.00 80.94 88 GLY A N 1
ATOM 676 C CA . GLY A 1 88 ? -21.719 -2.210 18.753 1.00 80.94 88 GLY A CA 1
ATOM 677 C C . GLY A 1 88 ? -21.876 -1.417 20.057 1.00 80.94 88 GLY A C 1
ATOM 678 O O . GLY A 1 88 ? -22.995 -1.301 20.555 1.00 80.94 88 GLY A O 1
ATOM 679 N N . MET A 1 89 ? -20.789 -0.888 20.628 1.00 82.81 89 MET A N 1
ATOM 680 C CA . MET A 1 89 ? -20.834 -0.081 21.853 1.00 82.81 89 MET A CA 1
ATOM 681 C C . MET A 1 89 ? -21.267 1.361 21.575 1.00 82.81 89 MET A C 1
ATOM 683 O O . MET A 1 89 ? -21.084 1.888 20.478 1.00 82.81 89 MET A O 1
ATOM 687 N N . SER A 1 90 ? -21.811 2.018 22.602 1.00 81.44 90 SER A N 1
ATOM 688 C CA . SER A 1 90 ? -22.087 3.454 22.557 1.00 81.44 90 SER A CA 1
ATOM 689 C C . SER A 1 90 ? -20.774 4.253 22.504 1.00 81.44 90 SER A C 1
ATOM 691 O O . SER A 1 90 ? -19.758 3.816 23.041 1.00 81.44 90 SER A O 1
ATOM 693 N N . LEU A 1 91 ? -20.782 5.439 21.886 1.00 74.75 91 LEU A N 1
ATOM 694 C CA . LEU A 1 91 ? -19.611 6.331 21.829 1.00 74.75 91 LEU A CA 1
ATOM 695 C C . LEU A 1 91 ? -18.916 6.558 23.193 1.00 74.75 91 LEU A C 1
ATOM 697 O O . LEU A 1 91 ? -17.695 6.409 23.254 1.00 74.75 91 LEU A O 1
ATOM 701 N N . PRO A 1 92 ? -19.628 6.851 24.303 1.00 78.56 92 PRO A N 1
ATOM 702 C CA . PRO A 1 92 ? -18.963 7.028 25.595 1.00 78.56 92 PRO A CA 1
ATOM 703 C C . PRO A 1 92 ? -18.339 5.733 26.139 1.00 78.56 92 PRO A C 1
ATOM 705 O O . PRO A 1 92 ? -17.355 5.792 26.877 1.00 78.56 92 PRO A O 1
ATOM 708 N N . ASP A 1 93 ? -18.867 4.562 25.776 1.00 78.19 93 ASP A N 1
ATOM 709 C CA . ASP A 1 93 ? -18.279 3.276 26.162 1.00 78.19 93 ASP A CA 1
ATOM 710 C C . ASP A 1 93 ? -17.061 2.922 25.301 1.00 78.19 93 ASP A C 1
ATOM 712 O O . ASP A 1 93 ? -16.092 2.371 25.823 1.00 78.19 93 ASP A O 1
ATOM 716 N N . GLN A 1 94 ? -17.052 3.306 24.021 1.00 83.69 94 GLN A N 1
ATOM 717 C CA . GLN A 1 94 ? -15.880 3.179 23.148 1.00 83.69 94 GLN A CA 1
ATOM 718 C C . GLN A 1 94 ? -14.697 4.002 23.670 1.00 83.69 94 GLN A C 1
ATOM 720 O O . GLN A 1 94 ? -13.572 3.504 23.693 1.00 83.69 94 GLN A O 1
ATOM 725 N N . GLU A 1 95 ? -14.936 5.226 24.151 1.00 81.88 95 GLU A N 1
ATOM 726 C CA . GLU A 1 95 ? -13.887 6.062 24.755 1.00 81.88 95 GLU A CA 1
ATOM 727 C C . GLU A 1 95 ? -13.321 5.452 26.041 1.00 81.88 95 GLU A C 1
ATOM 729 O O . GLU A 1 95 ? -12.112 5.478 26.276 1.00 81.88 95 GLU A O 1
ATOM 734 N N . ARG A 1 96 ? -14.186 4.885 26.889 1.00 86.00 96 ARG A N 1
ATOM 735 C CA . ARG A 1 96 ? -13.758 4.183 28.109 1.00 86.00 96 ARG A CA 1
ATOM 736 C C . ARG A 1 96 ? -12.942 2.945 27.769 1.00 86.00 96 ARG A C 1
ATOM 738 O O . ARG A 1 96 ? -11.901 2.718 28.379 1.00 86.00 96 ARG A O 1
ATOM 745 N N . PHE A 1 97 ? -13.404 2.177 26.789 1.00 85.50 97 PHE A N 1
ATOM 746 C CA . PHE A 1 97 ? -12.707 1.000 26.297 1.00 85.50 97 PHE A CA 1
ATOM 747 C C . PHE A 1 97 ? -11.321 1.369 25.756 1.00 85.50 97 PHE A C 1
ATOM 749 O O . PHE A 1 97 ? -10.340 0.740 26.144 1.00 85.50 97 PHE A O 1
ATOM 756 N N . GLN A 1 98 ? -11.224 2.436 24.957 1.00 84.44 98 GLN A N 1
ATOM 757 C CA . GLN A 1 98 ? -9.953 2.920 24.421 1.00 84.44 98 GLN A CA 1
ATOM 758 C C . GLN A 1 98 ? -8.978 3.298 25.540 1.00 84.44 98 GLN A C 1
ATOM 760 O O . GLN A 1 98 ? -7.853 2.819 25.543 1.00 84.44 98 GLN A O 1
ATOM 765 N N . LYS A 1 99 ? -9.428 4.045 26.557 1.00 83.38 99 LYS A N 1
ATOM 766 C CA . LYS A 1 99 ? -8.583 4.413 27.710 1.00 83.38 99 LYS A CA 1
ATOM 767 C C . LYS A 1 99 ? -8.038 3.203 28.469 1.00 83.38 99 LYS A C 1
ATOM 769 O O . LYS A 1 99 ? -6.901 3.237 28.929 1.00 83.38 99 LYS A O 1
ATOM 774 N N . VAL A 1 100 ? -8.840 2.149 28.625 1.00 86.62 100 VAL A N 1
ATOM 775 C CA . VAL A 1 100 ? -8.401 0.911 29.290 1.00 86.62 100 VAL A CA 1
ATOM 776 C C . VAL A 1 100 ? -7.380 0.172 28.430 1.00 86.62 100 VAL A C 1
ATOM 778 O O . VAL A 1 100 ? -6.360 -0.268 28.952 1.00 86.62 100 VAL A O 1
ATOM 781 N N . VAL A 1 101 ? -7.628 0.057 27.124 1.00 86.44 101 VAL A N 1
ATOM 782 C CA . VAL A 1 101 ? -6.686 -0.577 26.192 1.00 86.44 101 VAL A CA 1
ATOM 783 C C . VAL A 1 101 ? -5.370 0.195 26.144 1.00 86.44 101 VAL A C 1
ATOM 785 O O . VAL A 1 101 ? -4.321 -0.429 26.249 1.00 86.44 101 VAL A O 1
ATOM 788 N N . ASP A 1 102 ? -5.412 1.524 26.070 1.00 81.88 102 ASP A N 1
ATOM 789 C CA . ASP A 1 102 ? -4.223 2.382 26.062 1.00 81.88 102 ASP A CA 1
ATOM 790 C C . ASP A 1 102 ? -3.415 2.235 27.357 1.00 81.88 102 ASP A C 1
ATOM 792 O O . ASP A 1 102 ? -2.191 2.140 27.314 1.00 81.88 102 ASP A O 1
ATOM 796 N N . ALA A 1 103 ? -4.087 2.152 28.512 1.00 85.12 103 ALA A N 1
ATOM 797 C CA . ALA A 1 103 ? -3.428 1.930 29.798 1.00 85.12 103 ALA A CA 1
ATOM 798 C C . ALA A 1 103 ? -2.754 0.549 29.878 1.00 85.12 103 ALA A C 1
ATOM 800 O O . ALA A 1 103 ? -1.642 0.432 30.389 1.00 85.12 103 ALA A O 1
ATOM 801 N N . VAL A 1 104 ? -3.402 -0.495 29.354 1.00 82.00 104 VAL A N 1
ATOM 802 C CA . VAL A 1 104 ? -2.844 -1.856 29.321 1.00 82.00 104 VAL A CA 1
ATOM 803 C C . VAL A 1 104 ? -1.695 -1.960 28.314 1.00 82.00 104 VAL A C 1
ATOM 805 O O . VAL A 1 104 ? -0.674 -2.569 28.616 1.00 82.00 104 VAL A O 1
ATOM 808 N N . ALA A 1 105 ? -1.830 -1.342 27.140 1.00 79.62 105 ALA A N 1
ATOM 809 C CA . ALA A 1 105 ? -0.796 -1.329 26.110 1.00 79.62 105 ALA A CA 1
ATOM 810 C C . ALA A 1 105 ? 0.430 -0.516 26.548 1.00 79.62 105 ALA A C 1
ATOM 812 O O . ALA A 1 105 ? 1.555 -0.972 26.365 1.00 79.62 105 ALA A O 1
ATOM 813 N N . GLY A 1 106 ? 0.218 0.642 27.182 1.00 64.06 106 GLY A N 1
ATOM 814 C CA . GLY A 1 106 ? 1.288 1.457 27.758 1.00 64.06 106 GLY A CA 1
ATOM 815 C C . GLY A 1 106 ? 2.053 0.726 28.863 1.00 64.06 106 GLY A C 1
ATOM 816 O O . GLY A 1 106 ? 3.278 0.759 28.877 1.00 64.06 106 GLY A O 1
ATOM 817 N N . ALA A 1 107 ? 1.352 -0.023 29.721 1.00 58.41 107 ALA A N 1
ATOM 818 C CA . ALA A 1 107 ? 1.977 -0.806 30.789 1.00 58.41 107 ALA A CA 1
ATOM 819 C C . ALA A 1 107 ? 2.812 -2.002 30.286 1.00 58.41 107 ALA A C 1
ATOM 821 O O . ALA A 1 107 ? 3.677 -2.488 31.012 1.00 58.41 107 ALA A O 1
ATOM 822 N N . CYS A 1 108 ? 2.581 -2.490 29.062 1.00 49.88 108 CYS A N 1
ATOM 823 C CA . CYS A 1 108 ? 3.355 -3.594 28.488 1.00 49.88 108 CYS A CA 1
ATOM 824 C C . CYS A 1 108 ? 4.663 -3.157 27.802 1.00 49.88 108 CYS A C 1
ATOM 826 O O . CYS A 1 108 ? 5.497 -4.018 27.538 1.00 49.88 108 CYS A O 1
ATOM 828 N N . VAL A 1 109 ? 4.866 -1.865 27.511 1.00 52.00 109 VAL A N 1
ATOM 829 C CA . VAL A 1 109 ? 6.056 -1.381 26.776 1.00 52.00 109 VAL A CA 1
ATOM 830 C C . VAL A 1 109 ? 7.225 -1.014 27.706 1.00 52.00 109 VAL A C 1
ATOM 832 O O . VAL A 1 109 ? 8.372 -1.036 27.277 1.00 52.00 109 VAL A O 1
ATOM 835 N N . GLU A 1 110 ? 6.992 -0.767 28.997 1.00 46.88 110 GLU A N 1
ATOM 836 C CA . GLU A 1 110 ? 8.044 -0.334 29.942 1.00 46.88 110 GLU A CA 1
ATOM 837 C C . GLU A 1 110 ? 8.852 -1.487 30.587 1.00 46.88 110 GLU A C 1
ATOM 839 O O . GLU A 1 110 ? 9.519 -1.294 31.603 1.00 46.88 110 GLU A O 1
ATOM 844 N N . GLY A 1 111 ? 8.803 -2.699 30.020 1.00 45.78 111 GLY A N 1
ATOM 845 C CA . GLY A 1 111 ? 9.380 -3.911 30.620 1.00 45.78 111 GLY A CA 1
ATOM 846 C C . GLY A 1 111 ? 10.626 -4.508 29.957 1.00 45.78 111 GLY A C 1
ATOM 847 O O . GLY A 1 111 ? 11.113 -5.516 30.462 1.00 45.78 111 GLY A O 1
ATOM 848 N N . GLU A 1 112 ? 11.147 -3.952 28.856 1.00 46.03 112 GLU A N 1
ATOM 849 C CA . GLU A 1 112 ? 12.222 -4.609 28.086 1.00 46.03 112 GLU A CA 1
ATOM 850 C C . GLU A 1 112 ? 13.353 -3.668 27.640 1.00 46.03 112 GLU A C 1
ATOM 852 O O . GLU A 1 112 ? 13.750 -3.671 26.485 1.00 46.03 112 GLU A O 1
ATOM 857 N N . GLU A 1 113 ? 13.931 -2.896 28.565 1.00 45.72 113 GLU A N 1
ATOM 858 C CA . GLU A 1 113 ? 15.295 -2.365 28.399 1.00 45.72 113 GLU A CA 1
ATOM 859 C C . GLU A 1 113 ? 16.034 -2.345 29.745 1.00 45.72 113 GLU A C 1
ATOM 861 O O . GLU A 1 113 ? 15.886 -1.401 30.513 1.00 45.72 113 GLU A O 1
ATOM 866 N N . LEU A 1 114 ? 16.811 -3.402 30.040 1.00 46.97 114 LEU A N 1
ATOM 867 C CA . LEU A 1 114 ? 18.050 -3.378 30.849 1.00 46.97 114 LEU A CA 1
ATOM 868 C C . LEU A 1 114 ? 18.647 -4.797 30.985 1.00 46.97 114 LEU A C 1
ATOM 870 O O . LEU A 1 114 ? 18.500 -5.447 32.016 1.00 46.97 114 LEU A O 1
ATOM 874 N N . SER A 1 115 ? 19.354 -5.273 29.953 1.00 39.81 115 SER A N 1
ATOM 875 C CA . SER A 1 115 ? 20.562 -6.108 30.115 1.00 39.81 115 SER A CA 1
ATOM 876 C C . SER A 1 115 ? 21.287 -6.282 28.773 1.00 39.81 115 SER A C 1
ATOM 878 O O . SER A 1 115 ? 20.943 -7.160 27.984 1.00 39.81 115 SER A O 1
ATOM 880 N N . ALA A 1 116 ? 22.287 -5.433 28.523 1.00 41.72 116 ALA A N 1
ATOM 881 C CA . ALA A 1 116 ? 23.471 -5.728 27.712 1.00 41.72 116 ALA A CA 1
ATOM 882 C C . ALA A 1 116 ? 24.581 -4.734 28.073 1.00 41.72 116 ALA A C 1
ATOM 884 O O . ALA A 1 116 ? 24.282 -3.519 28.107 1.00 41.72 116 ALA A O 1
#

Foldseek 3Di:
DDQQQLLCLQQVQQVPQVVRLNVLCVQVVHDSVVSNCCSRRVPDDPVCLVVVVVSVRQSCCSPVVDGPPPPPPPDDPVRVVVVVVLVPDDPVVNVVVVVVVCVVVVVVPVPDDDDD

pLDDT: mean 79.96, std 15.23, range [39.81, 95.69]

Radius of gyration: 20.06 Å; chains: 1; bounding box: 46×25×49 Å